Protein AF-A0A0G1AG93-F1 (afdb_monomer)

Organism: NCBI:txid1619142

Sequence (149 aa):
MISKILTKVILVNLLVVAAMLGVIIVRGSKDDAGTGEVTTLLADIEVLKNDISQLEEIYSSTSSPVEPQTPVVEEKPVVVTAPVPVKAAPPPVDNRCLITVKGSQYDVTAYRKRHPGGDIFKCGSDMTSAFNDQHSSGTLKKMQQYLVN

Mean predicted aligned error: 21.16 Å

Solvent-accessible surface area (backbone atoms only — not comparable to full-atom values): 9773 Å² total; per-residue (Å²): 123,65,68,68,52,54,55,50,54,52,52,51,52,52,52,51,52,49,48,68,61,53,70,73,76,82,81,80,87,80,89,82,91,73,98,63,64,72,66,53,59,54,52,54,54,54,54,55,53,54,55,54,58,52,52,55,54,53,52,63,70,66,62,63,78,87,66,89,78,74,85,84,73,89,80,80,89,82,84,84,78,92,74,80,88,74,79,77,77,78,79,85,82,78,87,67,32,36,32,29,47,87,91,43,45,29,53,39,61,78,48,34,84,70,38,92,83,44,74,77,80,57,61,82,32,77,43,38,66,70,42,58,78,77,42,62,80,75,58,50,70,76,47,55,87,30,53,63,130

pLDDT: mean 71.64, std 20.64, range [36.31, 98.44]

InterPro domains:
  IPR001199 Cytochrome b5-like heme/steroid binding domain [PF00173] (94-148)
  IPR036400 Cytochrome b5-like heme/steroid binding domain superfamily [G3DSA:3.10.120.10] (92-149)
  IPR036400 Cytochrome b5-like heme/steroid binding domain superfamily [SSF55856] (94-148)

Secondary structure (DSSP, 8-state):
-HHHHHHHHHHHHHHHHHHHHHTTSSS-------TTSHHHHHHHHHHHHHHHHHHHHHHHHH-S----------PPP---------PPPPPPP--S-EEEETTEEEE-TTTTTT-TT-S---TTSB-HHHHHHHS-GGGHHHHGGGB--

Structure (mmCIF, N/CA/C/O backbone):
data_AF-A0A0G1AG93-F1
#
_entry.id   AF-A0A0G1AG93-F1
#
loop_
_atom_site.group_PDB
_atom_site.id
_atom_site.type_symbol
_atom_site.label_atom_id
_atom_site.label_alt_id
_atom_site.label_comp_id
_atom_site.label_asym_id
_atom_site.label_entity_id
_atom_site.label_seq_id
_atom_site.pdbx_PDB_ins_code
_atom_site.Cartn_x
_atom_site.Cartn_y
_atom_site.Cartn_z
_atom_site.occupancy
_atom_site.B_iso_or_equiv
_atom_site.auth_seq_id
_atom_site.auth_comp_id
_atom_site.auth_asym_id
_atom_site.auth_atom_id
_atom_site.pdbx_PDB_model_num
ATOM 1 N N . MET A 1 1 ? 47.017 16.650 27.396 1.00 61.12 1 MET A N 1
ATOM 2 C CA . MET A 1 1 ? 46.389 17.298 26.215 1.00 61.12 1 MET A CA 1
ATOM 3 C C . MET A 1 1 ? 44.875 17.047 26.092 1.00 61.12 1 MET A C 1
ATOM 5 O O . MET A 1 1 ? 44.211 17.825 25.425 1.00 61.12 1 MET A O 1
ATOM 9 N N . ILE A 1 2 ? 44.305 16.056 26.793 1.00 57.75 2 ILE A N 1
ATOM 10 C CA . ILE A 1 2 ? 42.882 15.657 26.702 1.00 57.75 2 ILE A CA 1
ATOM 11 C C . ILE A 1 2 ? 41.912 16.658 27.375 1.00 57.75 2 ILE A C 1
ATOM 13 O O . ILE A 1 2 ? 40.823 16.904 26.864 1.00 57.75 2 ILE A O 1
ATOM 17 N N . SER A 1 3 ? 42.332 17.332 28.452 1.00 65.12 3 SER A N 1
ATOM 18 C CA . SER A 1 3 ? 41.488 18.297 29.185 1.00 65.12 3 SER A CA 1
ATOM 19 C C . SER A 1 3 ? 41.049 19.504 28.334 1.00 65.12 3 SER A C 1
ATOM 21 O O . SER A 1 3 ? 39.892 19.902 28.387 1.00 65.12 3 SER A O 1
ATOM 23 N N . LYS A 1 4 ? 41.918 20.027 27.456 1.00 67.31 4 LYS A N 1
ATOM 24 C CA . LYS A 1 4 ? 41.594 21.191 26.607 1.00 67.31 4 LYS A CA 1
ATOM 25 C C . LYS A 1 4 ? 40.611 20.868 25.476 1.00 67.31 4 LYS A C 1
ATOM 27 O O . LYS A 1 4 ? 39.923 21.765 25.000 1.00 67.31 4 LYS A O 1
ATOM 32 N N . ILE A 1 5 ? 40.562 19.610 25.037 1.00 70.50 5 ILE A N 1
ATOM 33 C CA . ILE A 1 5 ? 39.639 19.150 23.990 1.00 70.50 5 ILE A CA 1
ATOM 34 C C . ILE A 1 5 ? 38.257 18.933 24.606 1.00 70.50 5 ILE A C 1
ATOM 36 O O . ILE A 1 5 ? 37.269 19.412 24.059 1.00 70.50 5 ILE A O 1
ATOM 40 N N . LEU A 1 6 ? 38.198 18.326 25.795 1.00 71.31 6 LEU A N 1
ATOM 41 C CA . LEU A 1 6 ? 36.943 18.102 26.507 1.00 71.31 6 LEU A CA 1
ATOM 42 C C . LEU A 1 6 ? 36.239 19.422 26.869 1.00 71.31 6 LEU A C 1
ATOM 44 O O . LEU A 1 6 ? 35.045 19.563 26.624 1.00 71.31 6 LEU A O 1
ATOM 48 N N . THR A 1 7 ? 36.979 20.433 27.340 1.00 75.69 7 THR A N 1
ATOM 49 C CA . THR A 1 7 ? 36.405 21.760 27.631 1.00 75.69 7 THR A CA 1
ATOM 50 C C . THR A 1 7 ? 35.849 22.441 26.380 1.00 75.69 7 THR A C 1
ATOM 52 O O . THR A 1 7 ? 34.785 23.050 26.437 1.00 75.69 7 THR A O 1
ATOM 55 N N . LYS A 1 8 ? 36.524 22.312 25.230 1.00 77.00 8 LYS A N 1
ATOM 56 C CA . LYS A 1 8 ? 36.040 22.883 23.964 1.00 77.00 8 LYS A CA 1
ATOM 57 C C . LYS A 1 8 ? 34.787 22.171 23.453 1.00 77.00 8 LYS A C 1
ATOM 59 O O . LYS A 1 8 ? 33.872 22.839 22.992 1.00 77.00 8 LYS A O 1
ATOM 64 N N . VAL A 1 9 ? 34.713 20.846 23.577 1.00 78.50 9 VAL A N 1
ATOM 65 C CA . VAL A 1 9 ? 33.539 20.060 23.156 1.00 78.50 9 VAL A CA 1
ATOM 66 C C . VAL A 1 9 ? 32.317 20.362 24.029 1.00 78.50 9 VAL A C 1
ATOM 68 O O . VAL A 1 9 ? 31.209 20.477 23.506 1.00 78.50 9 VAL A O 1
ATOM 71 N N . ILE A 1 10 ? 32.508 20.549 25.337 1.00 79.25 10 ILE A N 1
ATOM 72 C CA . ILE A 1 10 ? 31.423 20.941 26.249 1.00 79.25 10 ILE A CA 1
ATOM 73 C C . ILE A 1 10 ? 30.943 22.363 25.932 1.00 79.25 10 ILE A C 1
ATOM 75 O O . ILE A 1 10 ? 29.741 22.587 25.832 1.00 79.25 10 ILE A O 1
ATOM 79 N N . LEU A 1 11 ? 31.861 23.309 25.698 1.00 75.44 11 LEU A N 1
ATOM 80 C CA . LEU A 1 11 ? 31.504 24.696 25.383 1.00 75.44 11 LEU A CA 1
ATOM 81 C C . LEU A 1 11 ? 30.745 24.816 24.049 1.00 75.44 11 LEU A C 1
ATOM 83 O O . LEU A 1 11 ? 29.781 25.571 23.955 1.00 75.44 11 LEU A O 1
ATOM 87 N N . VAL A 1 12 ? 31.147 24.049 23.030 1.00 78.88 12 VAL A N 1
ATOM 88 C CA . VAL A 1 12 ? 30.466 24.026 21.725 1.00 78.88 12 VAL A CA 1
ATOM 89 C C . VAL A 1 12 ? 29.070 23.412 21.842 1.00 78.88 12 VAL A C 1
ATOM 91 O O . VAL A 1 12 ? 28.122 23.992 21.323 1.00 78.88 12 VAL A O 1
ATOM 94 N N . ASN A 1 13 ? 28.905 22.303 22.571 1.00 74.12 13 ASN A N 1
ATOM 95 C CA . ASN A 1 13 ? 27.576 21.723 22.801 1.00 74.12 13 ASN A CA 1
ATOM 96 C C . ASN A 1 13 ? 26.662 22.668 23.592 1.00 74.12 13 ASN A C 1
ATOM 98 O O . ASN A 1 13 ? 25.492 22.810 23.248 1.00 74.12 13 ASN A O 1
ATOM 102 N N . LEU A 1 14 ? 27.194 23.369 24.599 1.00 76.88 14 LEU A N 1
ATOM 103 C CA . LEU A 1 14 ? 26.418 24.333 25.379 1.00 76.88 14 LEU A CA 1
ATOM 104 C C . LEU A 1 14 ? 25.945 25.517 24.518 1.00 76.88 14 LEU A C 1
ATOM 106 O O . LEU A 1 14 ? 24.801 25.948 24.642 1.00 76.88 14 LEU A O 1
ATOM 110 N N . LEU A 1 15 ? 26.792 26.007 23.605 1.00 74.12 15 LEU A N 1
ATOM 111 C CA . LEU A 1 15 ? 26.429 27.071 22.663 1.00 74.12 15 LEU A CA 1
ATOM 112 C C . LEU A 1 15 ? 25.395 26.619 21.626 1.00 74.12 15 LEU A C 1
ATOM 114 O O . LEU A 1 15 ? 24.494 27.387 21.302 1.00 74.12 15 LEU A O 1
ATOM 118 N N . VAL A 1 16 ? 25.478 25.380 21.133 1.00 77.94 16 VAL A N 1
ATOM 119 C CA . VAL A 1 16 ? 24.477 24.823 20.206 1.00 77.94 16 VAL A CA 1
ATOM 120 C C . VAL A 1 16 ? 23.123 24.662 20.900 1.00 77.94 16 VAL A C 1
ATOM 122 O O . VAL A 1 16 ? 22.103 25.048 20.336 1.00 77.94 16 VAL A O 1
ATOM 125 N N . VAL A 1 17 ? 23.099 24.180 22.146 1.00 77.62 17 VAL A N 1
ATOM 126 C CA . VAL A 1 17 ? 21.864 24.076 22.943 1.00 77.62 17 VAL A CA 1
ATOM 127 C C . VAL A 1 17 ? 21.280 25.461 23.243 1.00 77.62 17 VAL A C 1
ATOM 129 O O . VAL A 1 17 ? 20.079 25.663 23.081 1.00 77.62 17 VAL A O 1
ATOM 132 N N . ALA A 1 18 ? 22.115 26.443 23.597 1.00 73.12 18 ALA A N 1
ATOM 133 C CA . ALA A 1 18 ? 21.668 27.816 23.825 1.00 73.12 18 ALA A CA 1
ATOM 134 C C . ALA A 1 18 ? 21.140 28.489 22.546 1.00 73.12 18 ALA A C 1
ATOM 136 O O . ALA A 1 18 ? 20.177 29.245 22.619 1.00 73.12 18 ALA A O 1
ATOM 137 N N . ALA A 1 19 ? 21.711 28.197 21.373 1.00 70.38 19 ALA A N 1
ATOM 138 C CA . ALA A 1 19 ? 21.195 28.685 20.095 1.00 70.38 19 ALA A CA 1
ATOM 139 C C . ALA A 1 19 ? 19.845 28.038 19.741 1.00 70.38 19 ALA A C 1
ATOM 141 O O . ALA A 1 19 ? 18.925 28.742 19.339 1.00 70.38 19 ALA A O 1
ATOM 142 N N . MET A 1 20 ? 19.687 26.729 19.959 1.00 69.94 20 MET A N 1
ATOM 143 C CA . MET A 1 20 ? 18.414 26.030 19.725 1.00 69.94 20 MET A CA 1
ATOM 144 C C . MET A 1 20 ? 17.300 26.513 20.665 1.00 69.94 20 MET A C 1
ATOM 146 O O . MET A 1 20 ? 16.156 26.641 20.241 1.00 69.94 20 MET A O 1
ATOM 150 N N . LEU A 1 21 ? 17.636 26.845 21.915 1.00 67.69 21 LEU A N 1
ATOM 151 C CA . LEU A 1 21 ? 16.696 27.439 22.871 1.00 67.69 21 LEU A CA 1
ATOM 152 C C . LEU A 1 21 ? 16.454 28.939 22.604 1.00 67.69 21 LEU A C 1
ATOM 154 O O . LEU A 1 21 ? 15.342 29.429 22.776 1.00 67.69 21 LEU A O 1
ATOM 158 N N . GLY A 1 22 ? 17.474 29.676 22.152 1.00 56.00 22 GLY A N 1
ATOM 159 C CA . GLY A 1 22 ? 17.422 31.121 21.902 1.00 56.00 22 GLY A CA 1
ATOM 160 C C . GLY A 1 22 ? 16.72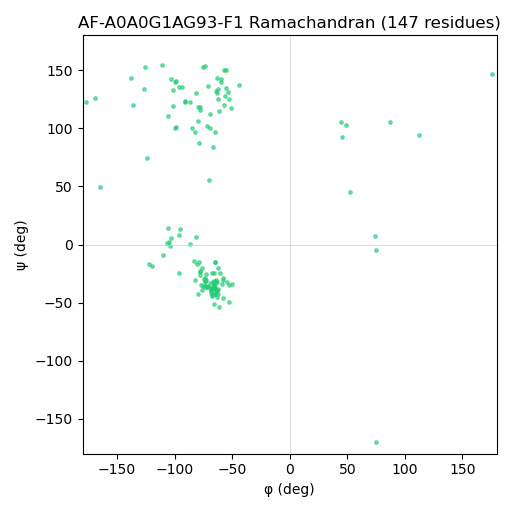7 31.526 20.599 1.00 56.00 22 GLY A C 1
ATOM 161 O O . GLY A 1 22 ? 16.200 32.635 20.513 1.00 56.00 22 GLY A O 1
ATOM 162 N N . VAL A 1 23 ? 16.649 30.635 19.603 1.00 54.69 23 VAL A N 1
ATOM 163 C CA . VAL A 1 23 ? 15.893 30.864 18.354 1.00 54.69 23 VAL A CA 1
ATOM 164 C C . VAL A 1 23 ? 14.378 30.989 18.606 1.00 54.69 23 VAL A C 1
ATOM 166 O O . VAL A 1 23 ? 13.665 31.534 17.768 1.00 54.69 23 VAL A O 1
ATOM 169 N N . ILE A 1 24 ? 13.884 30.596 19.786 1.00 52.53 24 ILE A N 1
ATOM 170 C CA . ILE A 1 24 ? 12.458 30.669 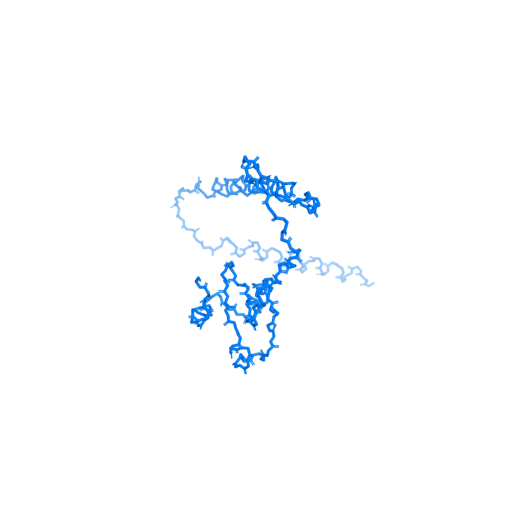20.142 1.00 52.53 24 ILE A CA 1
ATOM 171 C C . ILE A 1 24 ? 12.017 32.084 20.598 1.00 52.53 24 ILE A C 1
ATOM 173 O O . ILE A 1 24 ? 10.826 32.374 20.571 1.00 52.53 24 ILE A O 1
ATOM 177 N N . ILE A 1 25 ? 12.919 33.015 20.959 1.00 50.81 25 ILE A N 1
ATOM 178 C CA . ILE A 1 25 ? 12.516 34.245 21.697 1.00 50.81 25 ILE A CA 1
ATOM 179 C C . ILE A 1 25 ? 12.476 35.544 20.858 1.00 50.81 25 ILE A C 1
ATOM 181 O O . ILE A 1 25 ? 12.122 36.599 21.374 1.00 50.81 25 ILE A O 1
ATOM 185 N N . VAL A 1 26 ? 12.742 35.535 19.546 1.00 48.78 26 VAL A N 1
ATOM 186 C CA . VAL A 1 26 ? 12.667 36.786 18.751 1.00 48.78 26 VAL A CA 1
ATOM 187 C C . VAL A 1 26 ? 11.720 36.664 17.564 1.00 48.78 26 VAL A C 1
ATOM 189 O O . VAL A 1 26 ? 1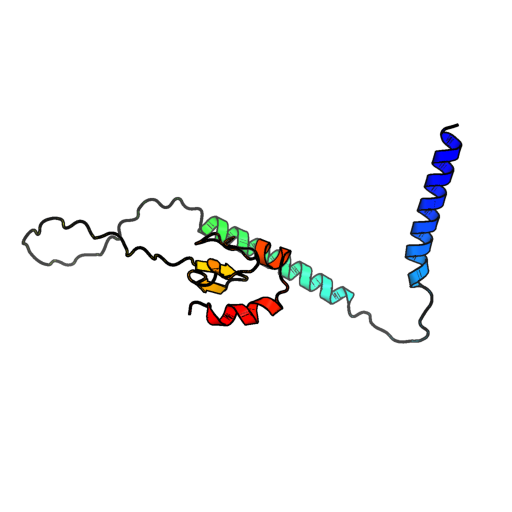2.156 36.592 16.414 1.00 48.78 26 VAL A O 1
ATOM 192 N N . ARG A 1 27 ? 10.412 36.681 17.864 1.00 49.06 27 ARG A N 1
ATOM 193 C CA . ARG A 1 27 ? 9.346 37.338 17.075 1.00 49.06 27 ARG A CA 1
ATOM 194 C C . ARG A 1 27 ? 7.978 37.218 17.774 1.00 49.06 27 ARG A C 1
ATOM 196 O O . ARG A 1 27 ? 7.502 36.115 17.990 1.00 49.06 27 ARG A O 1
ATOM 203 N N . GLY A 1 28 ? 7.350 38.368 18.046 1.00 36.31 28 GLY A N 1
ATOM 204 C CA . GLY A 1 28 ? 5.991 38.527 18.605 1.00 36.31 28 GLY A CA 1
ATOM 205 C C . GLY A 1 28 ? 6.053 39.102 20.023 1.00 36.31 28 GLY A C 1
ATOM 206 O O . GLY A 1 28 ? 6.364 38.383 20.956 1.00 36.31 28 GLY A O 1
ATOM 207 N N . SER A 1 29 ? 5.956 40.408 20.290 1.00 49.00 29 SER A N 1
ATOM 208 C CA . SER A 1 29 ? 4.908 41.366 19.9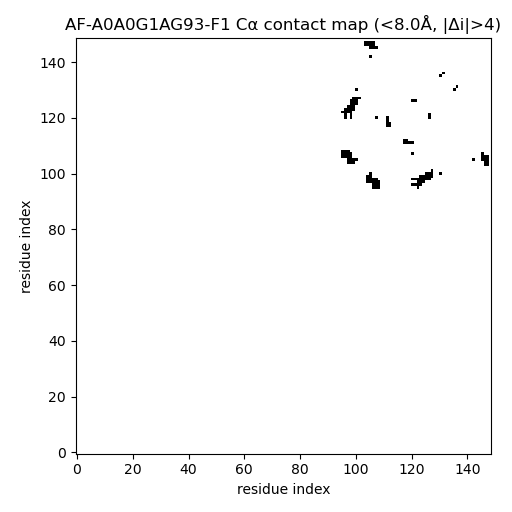07 1.00 49.00 29 SER A CA 1
ATOM 209 C C . SER A 1 29 ? 3.491 40.844 20.126 1.00 49.00 29 SER A C 1
ATOM 211 O O . SER A 1 29 ? 2.880 40.310 19.212 1.00 49.00 29 SER A O 1
ATOM 213 N N . LYS A 1 30 ? 3.013 41.180 21.329 1.00 43.66 30 LYS A N 1
ATOM 214 C CA . LYS A 1 30 ? 1.710 41.786 21.608 1.00 43.66 30 LYS A CA 1
ATOM 215 C C . LYS A 1 30 ? 0.539 40.816 21.807 1.00 43.66 30 LYS A C 1
ATOM 217 O O . LYS A 1 30 ? 0.031 40.245 20.858 1.00 43.66 30 LYS A O 1
ATOM 222 N N . ASP A 1 31 ? 0.185 40.719 23.091 1.00 58.12 31 ASP A N 1
ATOM 223 C CA . ASP A 1 31 ? -1.146 40.602 23.693 1.00 58.12 31 ASP A CA 1
ATOM 224 C C . ASP A 1 31 ? -2.114 39.606 23.030 1.00 58.12 31 ASP A C 1
ATOM 226 O O . ASP A 1 31 ? -2.655 39.902 21.976 1.00 58.12 31 ASP A O 1
ATOM 230 N N . ASP A 1 32 ? -2.344 38.444 23.659 1.00 47.41 32 ASP A N 1
ATOM 231 C CA . ASP A 1 32 ? -3.685 37.950 24.027 1.00 47.41 32 ASP A CA 1
ATOM 232 C C . ASP A 1 32 ? -3.631 36.536 24.640 1.00 47.41 32 ASP A C 1
ATOM 234 O O . ASP A 1 32 ? -2.768 35.708 24.348 1.00 47.41 32 ASP A O 1
ATOM 238 N N . ALA A 1 33 ? -4.548 36.300 25.577 1.00 50.91 33 ALA A N 1
ATOM 239 C CA . ALA A 1 33 ? -4.676 35.107 26.399 1.00 50.91 33 ALA A CA 1
ATOM 240 C C . ALA A 1 33 ? -4.970 33.829 25.590 1.00 50.91 33 ALA A C 1
ATOM 242 O O . ALA A 1 33 ? -5.762 33.836 24.653 1.00 50.91 33 ALA A O 1
ATOM 243 N N . GLY A 1 34 ? -4.396 32.701 26.022 1.00 41.41 34 GLY A N 1
ATOM 244 C CA . GLY A 1 34 ? -4.603 31.405 25.375 1.00 41.41 34 GLY A CA 1
ATOM 245 C C . GLY A 1 34 ? -4.174 30.211 26.224 1.00 41.41 34 GLY A C 1
ATOM 246 O O . GLY A 1 34 ? -3.460 29.336 25.749 1.00 41.41 34 GLY A O 1
ATOM 247 N N . THR A 1 35 ? -4.599 30.148 27.487 1.00 47.50 35 THR A N 1
ATOM 248 C CA . THR A 1 35 ? -4.541 28.941 28.338 1.00 47.50 35 THR A CA 1
ATOM 249 C C . THR A 1 35 ? -5.535 27.871 27.855 1.00 47.50 35 THR A C 1
ATOM 251 O O . THR A 1 35 ? -6.420 27.465 28.602 1.00 47.50 35 THR A O 1
ATOM 254 N N . GLY A 1 36 ? -5.442 27.464 26.585 1.00 48.59 36 GLY A N 1
ATOM 255 C CA . GLY A 1 36 ? -6.396 26.553 25.942 1.00 48.59 36 GLY A CA 1
ATOM 256 C C . GLY A 1 36 ? -5.799 25.271 25.358 1.00 48.59 36 GLY A C 1
ATOM 257 O O . GLY A 1 36 ? -6.546 24.332 25.118 1.00 48.59 36 GLY A O 1
ATOM 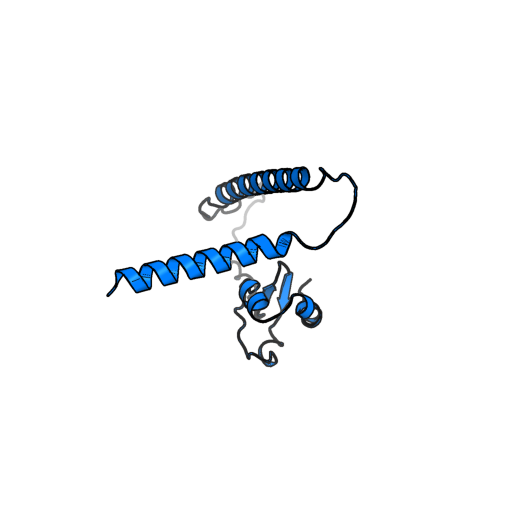258 N N . GLU A 1 37 ? -4.483 25.188 25.140 1.00 48.19 37 GLU A N 1
ATOM 259 C CA . GLU A 1 37 ? -3.913 24.053 24.388 1.00 48.19 37 GLU A CA 1
ATOM 260 C C . GLU A 1 37 ? -3.385 22.916 25.279 1.00 48.19 37 GLU A C 1
ATOM 262 O O . GLU A 1 37 ? -3.365 21.754 24.881 1.00 48.19 37 GLU A O 1
ATOM 267 N N . VAL A 1 38 ? -3.014 23.219 26.526 1.00 46.62 38 VAL A N 1
ATOM 268 C CA . VAL A 1 38 ? -2.386 22.228 27.422 1.00 46.62 38 VAL A CA 1
ATOM 269 C C . VAL A 1 38 ? -3.409 21.260 28.031 1.00 46.62 38 VAL A C 1
ATOM 271 O O . VAL A 1 38 ? -3.076 20.122 28.347 1.00 46.62 38 VAL A O 1
ATOM 274 N N . THR A 1 39 ? -4.669 21.681 28.161 1.00 48.47 39 THR A N 1
ATOM 275 C CA . THR A 1 39 ? -5.778 20.844 28.649 1.00 48.47 39 THR A CA 1
ATOM 276 C C . THR A 1 39 ? -6.237 19.801 27.632 1.00 48.47 39 THR A C 1
ATOM 278 O O . THR A 1 39 ? -6.686 18.731 28.032 1.00 48.47 39 THR A O 1
ATOM 281 N N . THR A 1 40 ? -6.090 20.066 26.333 1.00 48.09 40 THR A N 1
ATOM 282 C CA . THR A 1 40 ? -6.543 19.154 25.269 1.00 48.09 40 THR A CA 1
ATOM 283 C C . THR A 1 40 ? -5.595 17.962 25.114 1.00 48.09 40 THR A C 1
ATOM 285 O O . THR A 1 40 ? -6.043 16.825 25.034 1.00 48.09 40 THR A O 1
ATOM 288 N N . LEU A 1 41 ? -4.282 18.199 25.225 1.00 49.88 41 LEU A N 1
ATOM 289 C CA . LEU A 1 41 ? -3.256 17.146 25.193 1.00 49.88 41 LEU A CA 1
ATOM 290 C C . LEU A 1 41 ? -3.359 16.152 26.361 1.00 49.88 41 LEU A C 1
ATOM 292 O O . LEU A 1 41 ? -3.023 14.979 26.207 1.00 49.88 41 LEU A O 1
ATOM 296 N N . LEU A 1 42 ? -3.814 16.600 27.535 1.00 54.22 42 LEU A N 1
ATOM 297 C CA . LEU A 1 42 ? -4.019 15.721 28.691 1.00 54.22 42 LEU A CA 1
ATOM 298 C C . LEU A 1 42 ? -5.244 14.811 28.510 1.00 54.22 42 LEU A C 1
ATOM 300 O O . LEU A 1 42 ? -5.171 13.640 28.877 1.00 54.22 42 LEU A O 1
ATOM 304 N N . ALA A 1 43 ? -6.317 15.309 27.884 1.00 53.81 43 ALA A N 1
ATOM 305 C CA . ALA A 1 43 ? -7.491 14.499 27.554 1.00 53.81 43 ALA A CA 1
ATOM 306 C C . ALA A 1 43 ? -7.166 13.413 26.508 1.00 53.81 43 ALA A C 1
ATOM 308 O O . ALA A 1 43 ? -7.611 12.274 26.646 1.00 53.81 43 ALA A O 1
ATOM 309 N N . ASP A 1 44 ? -6.318 13.722 25.522 1.00 56.19 44 ASP A N 1
ATOM 310 C CA . ASP A 1 44 ? -5.899 12.756 24.495 1.00 56.19 44 ASP A CA 1
ATOM 311 C C . ASP A 1 44 ? -5.067 11.596 25.077 1.00 56.19 44 ASP A C 1
ATOM 313 O O . ASP A 1 44 ? -5.179 10.450 24.637 1.00 56.19 44 ASP A O 1
ATOM 317 N N . ILE A 1 45 ? -4.263 11.856 26.116 1.00 57.03 45 ILE A N 1
ATOM 318 C CA . ILE A 1 45 ? -3.484 10.814 26.808 1.00 57.03 45 ILE A CA 1
ATOM 319 C C . ILE A 1 45 ? -4.395 9.866 27.603 1.00 57.03 45 ILE A C 1
ATOM 321 O O . ILE A 1 45 ? -4.089 8.679 27.727 1.00 57.03 45 ILE A O 1
ATOM 325 N N . GLU A 1 46 ? -5.506 10.360 28.148 1.00 59.03 46 GLU A N 1
ATOM 326 C CA . GLU A 1 46 ? -6.443 9.546 28.929 1.00 59.03 46 GLU A CA 1
ATOM 327 C C . GLU A 1 46 ? -7.307 8.644 28.030 1.00 59.03 46 GLU A C 1
ATOM 329 O O . GLU A 1 46 ? -7.508 7.472 28.355 1.00 59.03 46 GLU A O 1
ATOM 334 N N . VAL A 1 47 ? -7.695 9.128 26.843 1.00 58.75 47 VAL A N 1
ATOM 335 C CA . VAL A 1 47 ? -8.365 8.325 25.801 1.00 58.75 47 VAL A CA 1
ATOM 336 C C . VAL A 1 47 ? -7.459 7.194 25.300 1.00 58.75 47 VAL A C 1
ATOM 338 O O . VAL A 1 47 ? -7.884 6.040 25.256 1.00 58.75 47 VAL A O 1
ATOM 341 N N . LEU A 1 48 ? -6.181 7.483 25.025 1.00 56.47 48 LEU A N 1
ATOM 342 C CA . LEU A 1 48 ? -5.219 6.467 24.572 1.00 56.47 48 LEU A CA 1
ATOM 343 C C . LEU A 1 48 ? -4.958 5.373 25.620 1.00 56.47 48 LEU A C 1
ATOM 345 O O . LEU A 1 48 ? -4.722 4.220 25.262 1.00 56.47 48 LEU A O 1
ATOM 349 N N . LYS A 1 49 ? -5.015 5.701 26.917 1.00 62.84 49 LYS A N 1
ATOM 350 C CA . LYS A 1 49 ? -4.886 4.702 27.992 1.00 62.84 49 LYS A CA 1
ATOM 351 C C . LYS A 1 49 ? -6.111 3.791 28.091 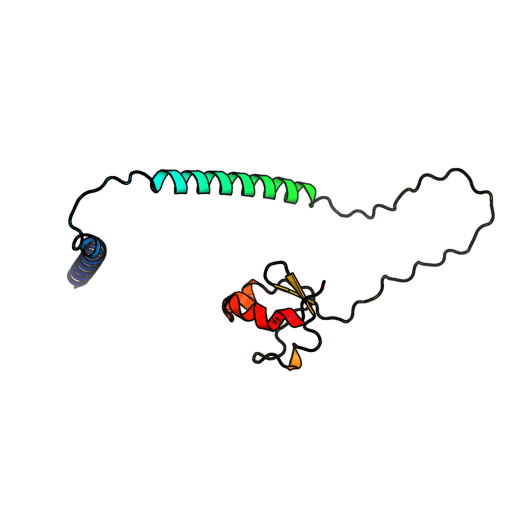1.00 62.84 49 LYS A C 1
ATOM 353 O O . LYS A 1 49 ? -5.949 2.605 28.369 1.00 62.84 49 LYS A O 1
ATOM 358 N N . ASN A 1 50 ? -7.308 4.320 27.843 1.00 63.84 50 ASN A N 1
ATOM 359 C CA . ASN A 1 50 ? -8.539 3.531 27.848 1.00 63.84 50 ASN A CA 1
ATOM 360 C C . ASN A 1 50 ? -8.591 2.538 26.670 1.00 63.84 50 ASN A C 1
ATOM 362 O O . ASN A 1 50 ? -8.985 1.389 26.857 1.00 63.84 50 ASN A O 1
ATOM 366 N N . ASP A 1 51 ? -8.111 2.937 25.488 1.00 59.16 51 ASP A N 1
ATOM 367 C CA . ASP A 1 51 ? -8.043 2.052 24.315 1.00 59.16 51 ASP A CA 1
ATOM 368 C C . ASP A 1 51 ? -7.048 0.895 24.501 1.00 59.16 51 ASP A C 1
ATOM 370 O O . ASP A 1 51 ? -7.321 -0.236 24.096 1.00 59.16 51 ASP A O 1
ATOM 374 N N . ILE A 1 52 ? -5.919 1.135 25.178 1.00 64.50 52 ILE A N 1
ATOM 375 C CA . ILE A 1 52 ? -4.943 0.080 25.502 1.00 64.50 52 ILE A CA 1
ATOM 376 C C . ILE A 1 52 ? -5.536 -0.945 26.480 1.00 64.50 52 ILE A C 1
ATOM 378 O O . ILE A 1 52 ? -5.313 -2.142 26.311 1.00 64.50 52 ILE A O 1
ATOM 382 N N . SER A 1 53 ? -6.345 -0.505 27.450 1.00 58.62 53 SER A N 1
ATOM 383 C CA . SER A 1 53 ? -7.004 -1.417 28.394 1.00 58.62 53 SER A CA 1
ATOM 384 C C . SER A 1 53 ? -8.039 -2.318 27.710 1.00 58.62 53 SER A C 1
ATOM 386 O O . SER A 1 53 ? -8.198 -3.470 28.105 1.00 58.62 53 SER A O 1
ATOM 388 N N . GLN A 1 54 ? -8.704 -1.834 26.655 1.00 57.19 54 GLN A N 1
ATOM 389 C CA . GLN A 1 54 ? -9.621 -2.666 25.874 1.00 57.19 54 GLN A CA 1
ATOM 390 C C . GLN A 1 54 ? -8.885 -3.653 24.964 1.00 57.19 54 GLN A C 1
ATOM 392 O O . GLN A 1 54 ? -9.393 -4.748 24.751 1.00 57.19 54 GLN A O 1
ATOM 397 N N . LEU A 1 55 ? -7.675 -3.334 24.485 1.00 55.03 55 LEU A N 1
ATOM 398 C CA . LEU A 1 55 ? -6.853 -4.255 23.686 1.00 55.03 55 LEU A CA 1
ATOM 399 C C . LEU A 1 55 ? -6.386 -5.496 24.475 1.00 55.03 55 LEU A C 1
ATOM 401 O O . LEU A 1 55 ? -6.267 -6.578 23.894 1.00 55.03 55 LEU A O 1
ATOM 405 N N . GLU A 1 56 ? -6.175 -5.381 25.790 1.00 58.06 56 GLU A N 1
ATOM 406 C CA . GLU A 1 56 ? -5.835 -6.526 26.650 1.00 58.06 56 GLU A CA 1
ATOM 407 C C . GLU A 1 56 ? -7.036 -7.461 26.890 1.00 58.06 56 GLU A C 1
ATOM 409 O O . GLU A 1 56 ? -6.863 -8.679 26.973 1.00 58.06 56 GLU A O 1
ATOM 414 N N . GLU A 1 57 ? -8.265 -6.935 26.899 1.00 58.16 57 GLU A N 1
ATOM 415 C CA . GLU A 1 57 ? -9.488 -7.736 27.047 1.00 58.16 57 GLU A CA 1
ATOM 416 C C . GLU A 1 57 ? -9.810 -8.549 25.775 1.00 58.16 57 GLU A C 1
ATOM 418 O O . GLU A 1 57 ? -10.197 -9.718 25.862 1.00 58.16 57 GLU A O 1
ATOM 423 N N . ILE A 1 58 ? -9.546 -8.000 24.581 1.00 54.69 58 ILE A N 1
ATOM 424 C CA . ILE A 1 58 ? -9.677 -8.729 23.299 1.00 54.69 58 ILE A CA 1
ATOM 425 C C . ILE A 1 58 ? -8.553 -9.749 23.099 1.00 54.69 58 ILE A C 1
ATOM 427 O O . ILE A 1 58 ? -8.809 -10.827 22.563 1.00 54.69 58 ILE A O 1
ATOM 431 N N . TYR A 1 59 ? -7.325 -9.467 23.545 1.00 54.97 59 TYR A N 1
ATOM 432 C CA . TYR A 1 59 ? -6.233 -10.447 23.479 1.00 54.97 59 TYR A CA 1
ATOM 433 C C . TYR A 1 59 ? -6.443 -11.607 24.468 1.00 54.97 59 TYR A C 1
ATOM 435 O O . TYR A 1 59 ? -6.215 -12.770 24.133 1.00 54.97 59 TYR A O 1
ATOM 443 N N . SER A 1 60 ? -6.983 -11.320 25.656 1.00 49.06 60 SER A N 1
ATOM 444 C CA . SER A 1 60 ? -7.400 -12.351 26.613 1.00 49.06 60 SER A CA 1
ATOM 445 C C . SER A 1 60 ? -8.592 -13.175 26.092 1.00 49.06 60 SER A C 1
ATOM 447 O O . SER A 1 60 ? -8.592 -14.400 26.202 1.00 49.06 60 SER A O 1
ATOM 449 N N . SER A 1 61 ? -9.547 -12.541 25.399 1.00 49.97 61 SER A N 1
ATOM 450 C CA . SER A 1 61 ? -10.720 -13.218 24.819 1.00 49.97 61 SER A CA 1
ATOM 451 C C . SER A 1 61 ? -10.429 -14.026 23.543 1.00 49.97 61 SER A C 1
ATOM 453 O O . SER A 1 61 ? -11.197 -14.922 23.201 1.00 49.97 61 SER A O 1
ATOM 455 N N . THR A 1 62 ? -9.326 -13.752 22.835 1.00 42.66 62 THR A N 1
ATOM 456 C CA . THR A 1 62 ? -8.946 -14.451 21.587 1.00 42.66 62 THR A CA 1
ATOM 457 C C . THR A 1 62 ? -7.816 -15.471 21.754 1.00 42.66 62 THR A C 1
ATOM 459 O O . THR A 1 62 ? -7.479 -16.159 20.792 1.00 42.66 62 THR A O 1
ATOM 462 N N . SER A 1 63 ? -7.255 -15.627 22.960 1.00 47.47 63 SER A N 1
ATOM 463 C CA . SER A 1 63 ? -6.132 -16.547 23.215 1.00 47.47 63 SER A CA 1
ATOM 464 C C . SER A 1 63 ? -6.525 -17.927 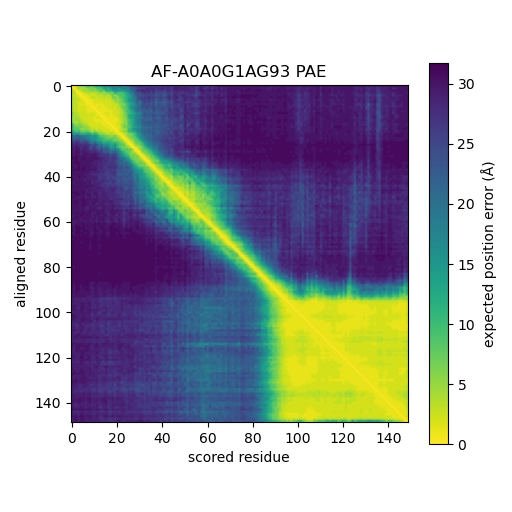23.758 1.00 47.47 63 SER A C 1
ATOM 466 O O . SER A 1 63 ? -5.644 -18.728 24.077 1.00 47.47 63 SER A O 1
ATOM 468 N N . SER A 1 64 ? -7.820 -18.268 23.813 1.00 48.03 64 SER A N 1
ATOM 469 C CA . SER A 1 64 ? -8.196 -19.665 24.060 1.00 48.03 64 SER A CA 1
ATOM 470 C C . SER A 1 64 ? -7.709 -20.555 22.909 1.00 48.03 64 SER A C 1
ATOM 472 O O . SER A 1 64 ? -7.932 -20.216 21.743 1.00 48.03 64 SER A O 1
ATOM 474 N N . PRO A 1 65 ? -7.061 -21.698 23.203 1.00 47.53 65 PRO A N 1
ATOM 475 C CA . PRO A 1 65 ? -6.667 -22.655 22.184 1.00 47.53 65 PRO A CA 1
ATOM 476 C C . PRO A 1 65 ? -7.903 -23.067 21.388 1.00 47.53 65 PRO A C 1
ATOM 478 O O . PRO A 1 65 ? -8.908 -23.476 21.969 1.00 47.53 65 PRO A O 1
ATOM 481 N N . VAL A 1 66 ? -7.838 -22.966 20.060 1.00 46.72 66 VAL A N 1
ATOM 482 C CA . VAL A 1 66 ? -8.825 -23.584 19.172 1.00 46.72 66 VAL A CA 1
ATOM 483 C C . VAL A 1 66 ? -8.672 -25.097 19.313 1.00 46.72 66 VAL A C 1
ATOM 485 O O . VAL A 1 66 ? -7.958 -25.748 18.552 1.00 46.72 66 VAL A O 1
ATOM 488 N N . GLU A 1 67 ? -9.315 -25.658 20.331 1.00 53.22 67 GLU A N 1
ATOM 489 C CA . GLU A 1 67 ? -9.707 -27.055 20.326 1.00 53.22 67 GLU A CA 1
ATOM 490 C C . GLU A 1 67 ? -10.862 -27.201 19.316 1.00 53.22 67 GLU A C 1
ATOM 492 O O . GLU A 1 67 ? -11.733 -26.325 19.262 1.00 53.22 67 GLU A O 1
ATOM 497 N N . PRO A 1 68 ? -10.873 -28.234 18.454 1.00 40.91 68 PRO A N 1
ATOM 498 C CA . PRO A 1 68 ? -11.887 -28.389 17.417 1.00 40.91 68 PRO A CA 1
ATOM 499 C C . PRO A 1 68 ? -13.274 -28.605 18.030 1.00 40.91 68 PRO A C 1
ATOM 501 O O . PRO A 1 68 ? -13.654 -29.720 18.379 1.00 40.91 68 PRO A O 1
ATOM 504 N N . GLN A 1 69 ? -14.056 -27.537 18.147 1.00 37.84 69 GLN A N 1
ATOM 505 C CA . GLN A 1 69 ? -15.439 -27.635 18.594 1.00 37.84 69 GLN A CA 1
ATOM 506 C C . GLN A 1 69 ? -16.305 -28.031 17.399 1.00 37.84 69 GLN A C 1
ATOM 508 O O . GLN A 1 69 ? -16.692 -27.211 16.567 1.00 37.84 69 GLN A O 1
ATOM 513 N N . THR A 1 70 ? -16.575 -29.329 17.300 1.00 39.25 70 THR A N 1
ATOM 514 C CA . THR A 1 70 ? -17.687 -29.873 16.520 1.00 39.25 70 THR A CA 1
ATOM 515 C C . THR A 1 70 ? -18.989 -29.185 16.943 1.00 39.25 70 THR A C 1
ATOM 517 O O . THR A 1 70 ? -19.310 -29.219 18.134 1.00 39.25 70 THR A O 1
ATOM 520 N N . PRO A 1 71 ? -19.763 -28.584 16.022 1.00 51.97 71 PRO A N 1
ATOM 521 C CA . PRO A 1 71 ? -21.059 -28.024 16.367 1.00 51.97 71 PRO A CA 1
ATOM 522 C C . PRO A 1 71 ? -22.027 -29.165 16.689 1.00 51.97 71 PRO A C 1
ATOM 524 O O . PRO A 1 71 ? -22.407 -29.950 15.820 1.00 51.97 71 PRO A O 1
ATOM 527 N N . VAL A 1 72 ? -22.411 -29.251 17.961 1.00 51.94 72 VAL A N 1
ATOM 528 C CA . VAL A 1 72 ? -23.556 -30.034 18.423 1.00 51.94 72 VAL A CA 1
ATOM 529 C C . VAL A 1 72 ? -24.808 -29.292 17.962 1.00 51.94 72 VAL A C 1
ATOM 531 O O . VAL A 1 72 ? -25.182 -28.272 18.536 1.00 51.94 72 VAL A O 1
ATOM 534 N N . VAL A 1 73 ? -25.425 -29.776 16.886 1.00 52.31 73 VAL A N 1
ATOM 535 C CA . VAL A 1 73 ? -26.793 -29.405 16.519 1.00 52.31 73 VAL A CA 1
ATOM 536 C C . VAL A 1 73 ? -27.733 -30.351 17.258 1.00 52.31 73 VAL A C 1
ATOM 538 O O . VAL A 1 73 ? -27.625 -31.569 17.141 1.00 52.31 73 VAL A O 1
ATOM 541 N N . GLU A 1 74 ? -28.625 -29.764 18.048 1.00 55.53 74 GLU A N 1
ATOM 542 C CA . GLU A 1 74 ? -29.705 -30.423 18.774 1.00 55.53 74 GLU A CA 1
ATOM 543 C C . GLU A 1 74 ? -30.679 -31.105 17.795 1.00 55.53 74 GLU A C 1
ATOM 545 O O . GLU A 1 74 ? -31.331 -30.446 16.983 1.00 55.53 74 GLU A O 1
ATOM 550 N N . GLU A 1 75 ? -30.752 -32.439 17.844 1.00 53.91 75 GLU A N 1
ATOM 551 C CA . GLU A 1 75 ? -31.585 -33.259 16.960 1.00 53.91 75 GLU A CA 1
ATOM 552 C C . GLU A 1 75 ? -32.876 -33.708 17.675 1.00 53.91 75 GLU A C 1
ATOM 554 O O . GLU A 1 75 ? -32.841 -34.436 18.668 1.00 53.91 75 GLU A O 1
ATOM 559 N N . LYS A 1 76 ? -34.038 -33.308 17.136 1.00 48.06 76 LYS A N 1
ATOM 560 C CA . LYS A 1 76 ? -35.340 -33.973 17.350 1.00 48.06 76 LYS A CA 1
ATOM 561 C C . LYS A 1 76 ? -35.664 -34.785 16.084 1.00 48.06 76 LYS A C 1
ATOM 563 O O . LYS A 1 76 ? -35.370 -34.329 14.982 1.00 48.06 76 LYS A O 1
ATOM 568 N N . PRO A 1 77 ? -36.262 -35.978 16.208 1.00 54.69 77 PRO A N 1
ATOM 569 C CA . PRO A 1 77 ? -35.726 -37.209 15.657 1.00 54.69 77 PRO A CA 1
ATOM 570 C C . PRO A 1 77 ? -36.252 -37.463 14.244 1.00 54.69 77 PRO A C 1
ATOM 572 O O . PRO A 1 77 ? -37.465 -37.596 14.049 1.00 54.69 77 PRO A O 1
ATOM 575 N N . VAL A 1 78 ? -35.351 -37.613 13.273 1.00 44.22 78 VAL A N 1
ATOM 576 C CA . VAL A 1 78 ? -35.708 -38.182 11.970 1.00 44.22 78 VAL A CA 1
ATOM 577 C C . VAL A 1 78 ? -35.152 -39.596 11.886 1.00 44.22 78 VAL A C 1
ATOM 579 O O . VAL A 1 78 ? -33.956 -39.858 11.854 1.00 44.22 78 VAL A O 1
ATOM 582 N N . VAL A 1 79 ? -36.102 -40.520 11.907 1.00 51.22 79 VAL A N 1
ATOM 583 C CA . VAL A 1 79 ? -35.957 -41.970 11.862 1.00 51.22 79 VAL A CA 1
ATOM 584 C C . VAL A 1 79 ? -35.195 -42.426 10.606 1.00 51.22 79 VAL A C 1
ATOM 586 O O . VAL A 1 79 ? -35.654 -42.232 9.488 1.00 51.22 79 VAL A O 1
ATOM 589 N N . VAL A 1 80 ? -34.062 -43.095 10.850 1.00 53.97 80 VAL A N 1
ATOM 590 C CA . VAL A 1 80 ? -33.530 -44.302 10.179 1.00 53.97 80 VAL A CA 1
ATOM 591 C C . VAL A 1 80 ? -33.485 -44.306 8.644 1.00 53.97 80 VAL A C 1
ATOM 593 O O . VAL A 1 80 ? -34.439 -44.697 7.982 1.00 53.97 80 VAL A O 1
ATOM 596 N N . THR A 1 81 ? -32.293 -44.094 8.080 1.00 44.72 81 THR A N 1
ATOM 597 C CA . THR A 1 81 ? -31.531 -45.121 7.326 1.00 44.72 81 THR A CA 1
ATOM 598 C C . THR A 1 81 ? -30.117 -44.588 7.073 1.00 44.72 81 THR A C 1
ATOM 600 O O . THR A 1 81 ? -29.955 -43.476 6.587 1.00 44.72 81 THR A O 1
ATOM 603 N N . ALA A 1 82 ? -29.081 -45.337 7.455 1.00 52.72 82 ALA A N 1
ATOM 604 C CA . ALA A 1 82 ? -27.693 -44.867 7.447 1.00 52.72 82 ALA A CA 1
ATOM 605 C C . ALA A 1 82 ? -27.179 -44.506 6.032 1.00 52.72 82 ALA A C 1
ATOM 607 O O . ALA A 1 82 ? -27.182 -45.384 5.164 1.00 52.72 82 ALA A O 1
ATOM 608 N N . PRO A 1 83 ? -26.659 -43.283 5.794 1.00 45.22 83 PRO A N 1
ATOM 609 C CA . PRO A 1 83 ? -25.861 -42.975 4.620 1.00 45.22 83 PRO A CA 1
ATOM 610 C C . PRO A 1 83 ? -24.359 -43.013 4.948 1.00 45.22 83 PRO A C 1
ATOM 612 O O . PRO A 1 83 ? -23.896 -42.590 6.005 1.00 45.22 83 PRO A O 1
ATOM 615 N N . VAL A 1 84 ? -23.601 -43.546 3.997 1.00 51.88 84 VAL A N 1
ATOM 616 C CA . VAL A 1 84 ? -22.133 -43.584 3.920 1.00 51.88 84 VAL A CA 1
ATOM 617 C C . VAL A 1 84 ? -21.512 -42.219 4.294 1.00 51.88 84 VAL A C 1
ATOM 619 O O . VAL A 1 84 ? -22.009 -41.199 3.815 1.00 51.88 84 VAL A O 1
ATOM 622 N N . PRO A 1 85 ? -20.423 -42.144 5.093 1.00 49.97 85 PRO A N 1
ATOM 623 C CA . PRO A 1 85 ? -19.793 -40.869 5.434 1.00 49.97 85 PRO A CA 1
ATOM 624 C C . PRO A 1 85 ? -19.108 -40.268 4.201 1.00 49.97 85 PRO A C 1
ATOM 626 O O . PRO A 1 85 ? -18.001 -40.657 3.825 1.00 49.97 85 PRO A O 1
ATOM 629 N N . VAL A 1 86 ? -19.759 -39.301 3.557 1.00 52.44 86 VAL A N 1
ATOM 630 C CA . VAL A 1 86 ? -19.122 -38.481 2.525 1.00 52.44 86 VAL A CA 1
ATOM 631 C C . VAL A 1 86 ? -18.301 -37.412 3.243 1.00 52.44 86 VAL A C 1
ATOM 633 O O . VAL A 1 86 ? -18.847 -36.480 3.829 1.00 52.44 86 VAL A O 1
ATOM 636 N N . LYS A 1 87 ? -16.975 -37.566 3.238 1.00 64.06 87 LYS A N 1
ATOM 637 C CA . LYS A 1 87 ? -16.025 -36.538 3.683 1.00 64.06 87 LYS A CA 1
ATOM 638 C C . LYS A 1 87 ? -16.363 -35.221 2.973 1.00 64.06 87 LYS A C 1
ATOM 640 O O . LYS A 1 87 ? -16.304 -35.173 1.745 1.00 64.06 87 LYS A O 1
ATOM 645 N N . ALA A 1 88 ? -16.730 -34.182 3.727 1.00 67.38 88 ALA A N 1
ATOM 646 C CA . ALA A 1 88 ? -16.987 -32.857 3.168 1.00 67.38 88 ALA A CA 1
ATOM 647 C C . ALA A 1 88 ? -15.771 -32.407 2.341 1.00 67.38 88 ALA A C 1
ATOM 649 O O . ALA A 1 88 ? -14.625 -32.546 2.783 1.00 67.38 88 ALA A O 1
ATOM 650 N N . ALA A 1 89 ? -16.015 -31.927 1.120 1.00 57.97 89 ALA A N 1
ATOM 651 C CA . ALA A 1 89 ? -14.955 -31.392 0.278 1.00 57.97 89 ALA A CA 1
ATOM 652 C C . ALA A 1 89 ? -14.279 -30.206 0.996 1.00 57.97 89 ALA A C 1
ATOM 654 O O . ALA A 1 89 ? -14.968 -29.448 1.684 1.00 57.97 89 ALA A O 1
ATOM 655 N N . PRO A 1 90 ? -12.948 -30.043 0.875 1.00 64.69 90 PRO A N 1
ATOM 656 C CA . PRO A 1 90 ? -12.267 -28.891 1.447 1.00 64.69 90 PRO A CA 1
ATOM 657 C C . PRO A 1 90 ? -12.866 -27.589 0.894 1.00 64.69 90 PRO A C 1
ATOM 659 O O . PRO A 1 90 ? -13.353 -27.577 -0.243 1.00 64.69 90 PRO A O 1
ATOM 662 N N . PRO A 1 91 ? -12.839 -26.499 1.680 1.00 63.03 91 PRO A N 1
ATOM 663 C CA . PRO A 1 91 ? -13.315 -25.209 1.211 1.00 63.03 91 PRO A CA 1
ATOM 664 C C . PRO A 1 91 ? -12.588 -24.807 -0.085 1.00 63.03 91 PRO A C 1
ATOM 666 O O . PRO A 1 91 ? -11.432 -25.199 -0.288 1.00 63.03 91 PRO A O 1
ATOM 669 N N . PRO A 1 92 ? -13.245 -24.043 -0.975 1.00 65.38 92 PRO A N 1
ATOM 670 C CA . PRO A 1 92 ? -12.640 -23.602 -2.225 1.00 65.38 92 PRO A CA 1
ATOM 671 C C . PRO A 1 92 ? -11.321 -22.863 -1.974 1.00 65.38 92 PRO A C 1
ATOM 673 O O . PRO A 1 92 ? -11.243 -22.003 -1.097 1.00 65.38 92 PRO A O 1
ATOM 676 N N . VAL A 1 93 ? -10.289 -23.180 -2.756 1.00 73.94 93 VAL A N 1
ATOM 677 C CA . VAL A 1 93 ? -9.000 -22.478 -2.696 1.00 73.94 93 VAL A CA 1
ATOM 678 C C . VAL A 1 93 ? -9.120 -21.165 -3.470 1.00 73.94 93 VAL A C 1
ATOM 680 O O . VAL A 1 93 ? -9.376 -21.183 -4.675 1.00 73.94 93 VAL A O 1
ATOM 683 N N . ASP A 1 94 ? -8.931 -20.028 -2.794 1.00 79.94 94 ASP A N 1
ATOM 684 C CA . ASP A 1 94 ? -8.808 -18.729 -3.462 1.00 79.94 94 ASP A CA 1
ATOM 685 C C . ASP A 1 94 ? -7.393 -18.590 -4.047 1.00 79.94 94 ASP A C 1
ATOM 687 O O . ASP A 1 94 ? -6.399 -18.57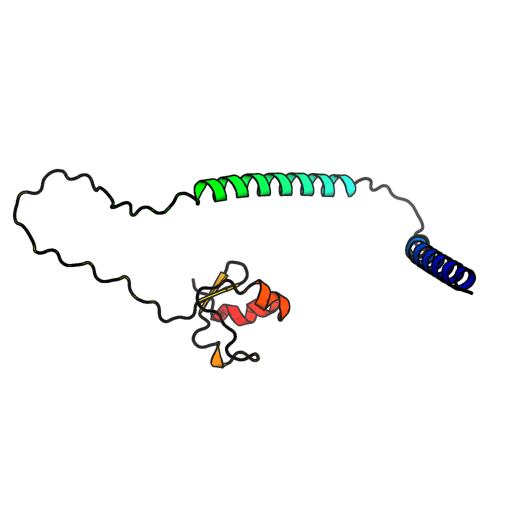3 -3.323 1.00 79.94 94 ASP A O 1
ATOM 691 N N . ASN A 1 95 ? -7.304 -18.513 -5.376 1.00 89.81 95 ASN A N 1
ATOM 692 C CA . ASN A 1 95 ? -6.034 -18.387 -6.098 1.00 89.81 95 ASN A CA 1
ATOM 693 C C . ASN A 1 95 ? -5.566 -16.928 -6.242 1.00 89.81 95 ASN A C 1
ATOM 695 O O . ASN A 1 95 ? -4.535 -16.664 -6.873 1.00 89.81 95 ASN A O 1
ATOM 699 N N . ARG A 1 96 ? -6.325 -15.962 -5.711 1.00 95.31 96 ARG A N 1
ATOM 700 C CA . ARG A 1 96 ? -5.954 -14.547 -5.738 1.00 95.31 96 ARG A CA 1
ATOM 701 C C . ARG A 1 96 ? -4.855 -14.254 -4.722 1.00 95.31 96 ARG A C 1
ATOM 703 O O . ARG A 1 96 ? -4.730 -14.892 -3.683 1.00 95.31 96 ARG A O 1
ATOM 710 N N . CYS A 1 97 ? -4.060 -13.232 -5.008 1.00 96.62 97 CYS A N 1
ATOM 711 C CA . CYS A 1 97 ? -3.158 -12.640 -4.030 1.00 96.62 97 CYS A CA 1
ATOM 712 C C . CYS A 1 97 ? -3.783 -11.385 -3.470 1.00 96.62 97 CYS A C 1
ATOM 714 O O . CYS A 1 97 ? -3.760 -10.324 -4.095 1.00 96.62 97 CYS A O 1
ATOM 716 N N . LEU A 1 98 ? -4.346 -11.553 -2.285 1.00 97.38 98 LEU A N 1
ATOM 717 C CA . LEU A 1 98 ? -4.962 -10.484 -1.530 1.00 97.38 98 LEU A CA 1
ATOM 718 C C . LEU A 1 98 ? -3.924 -9.914 -0.571 1.00 97.38 98 LEU A C 1
ATOM 720 O O . LEU A 1 98 ? -3.202 -10.672 0.071 1.00 97.38 98 LEU A O 1
ATOM 724 N N . ILE A 1 99 ? -3.836 -8.595 -0.477 1.00 97.94 99 ILE A N 1
ATOM 725 C CA . ILE A 1 99 ? -3.034 -7.920 0.546 1.00 97.94 99 ILE A CA 1
ATOM 726 C C . ILE A 1 99 ? -3.901 -6.927 1.303 1.00 97.94 99 ILE A C 1
ATOM 728 O O . ILE A 1 99 ? -4.847 -6.378 0.739 1.00 97.94 99 ILE A O 1
ATOM 732 N N . THR A 1 100 ? -3.544 -6.655 2.551 1.00 98.44 100 THR A N 1
ATOM 733 C CA . THR A 1 100 ? -4.179 -5.596 3.339 1.00 98.44 100 THR A CA 1
ATOM 734 C C . THR A 1 100 ? -3.280 -4.367 3.365 1.00 98.44 100 THR A C 1
ATOM 736 O O . THR A 1 100 ? -2.077 -4.480 3.591 1.00 98.44 100 THR A O 1
ATOM 739 N N . VAL A 1 101 ? -3.847 -3.186 3.119 1.00 97.75 101 VAL A N 1
ATOM 740 C CA . VAL A 1 101 ? -3.170 -1.900 3.326 1.00 97.75 101 VAL A CA 1
ATOM 741 C C . VAL A 1 101 ? -4.143 -0.948 4.003 1.00 97.75 101 VAL A C 1
ATOM 743 O O . VAL A 1 101 ? -5.203 -0.645 3.456 1.00 97.75 101 VAL A O 1
ATOM 746 N N . LYS A 1 102 ? -3.781 -0.473 5.198 1.00 96.31 102 LYS A N 1
ATOM 747 C CA . LYS A 1 102 ? -4.605 0.404 6.046 1.00 96.31 102 LYS A CA 1
ATOM 748 C C . LYS A 1 102 ? -6.013 -0.157 6.283 1.00 96.31 102 LYS A C 1
ATOM 750 O O . LYS A 1 102 ? -7.003 0.550 6.129 1.00 96.31 102 LYS A O 1
ATOM 755 N N . GLY A 1 103 ? -6.092 -1.452 6.595 1.00 96.31 103 GLY A N 1
ATOM 756 C CA . GLY A 1 103 ? -7.349 -2.154 6.885 1.00 96.31 103 GLY A CA 1
ATOM 757 C C . GLY A 1 103 ? -8.224 -2.473 5.667 1.00 96.31 103 GLY A C 1
ATOM 758 O O . GLY A 1 103 ? -9.231 -3.152 5.814 1.00 96.31 103 GLY A O 1
ATOM 759 N N . SER A 1 104 ? -7.850 -2.028 4.464 1.00 97.25 104 SER A N 1
ATOM 760 C CA . SER A 1 104 ? -8.556 -2.356 3.220 1.00 97.25 104 SER A CA 1
ATOM 761 C C . SER A 1 104 ? -7.851 -3.485 2.473 1.00 97.25 104 SER A C 1
ATOM 763 O O . SER A 1 104 ? -6.619 -3.499 2.405 1.00 97.25 104 SER A O 1
ATOM 765 N N . GLN A 1 105 ? -8.617 -4.408 1.890 1.00 97.81 105 GLN A N 1
ATOM 766 C CA . GLN A 1 105 ? -8.079 -5.541 1.138 1.00 97.81 105 GLN A CA 1
ATOM 767 C C . GLN A 1 105 ? -8.043 -5.247 -0.366 1.00 97.81 105 GLN A C 1
ATOM 769 O O . GLN A 1 105 ? -9.011 -4.748 -0.935 1.00 97.81 105 GLN A O 1
ATOM 774 N N . TYR A 1 106 ? -6.935 -5.586 -1.021 1.00 97.69 106 TYR A N 1
ATOM 775 C CA . TYR A 1 106 ? -6.731 -5.371 -2.452 1.00 97.69 106 TYR A CA 1
ATOM 776 C C . TYR A 1 106 ? -6.326 -6.670 -3.147 1.00 97.69 106 TYR A C 1
ATOM 778 O O . TYR A 1 106 ? -5.409 -7.356 -2.691 1.00 97.69 106 TYR A O 1
ATOM 786 N N . ASP A 1 107 ? -6.954 -6.972 -4.282 1.00 97.81 107 ASP A N 1
ATOM 787 C CA . ASP A 1 107 ? -6.538 -8.048 -5.177 1.00 97.81 107 ASP A CA 1
ATOM 788 C C . ASP A 1 107 ? -5.444 -7.556 -6.128 1.00 97.81 107 ASP A C 1
ATOM 790 O O . ASP A 1 107 ? -5.682 -6.913 -7.153 1.00 97.81 107 ASP A O 1
ATOM 794 N N . VAL A 1 108 ? -4.203 -7.901 -5.801 1.00 97.50 108 VAL A N 1
ATOM 795 C CA . VAL A 1 108 ? -3.023 -7.513 -6.579 1.00 97.50 108 VAL A CA 1
ATOM 796 C C . VAL A 1 108 ? -2.597 -8.586 -7.577 1.00 97.50 108 VAL A C 1
ATOM 798 O O . VAL A 1 108 ? -1.511 -8.495 -8.152 1.00 97.50 108 VAL A O 1
ATOM 801 N N . THR A 1 109 ? -3.439 -9.592 -7.840 1.00 96.88 109 THR A N 1
ATOM 802 C CA . THR A 1 109 ? -3.086 -10.752 -8.673 1.00 96.88 109 THR A CA 1
ATOM 803 C C . THR A 1 109 ? -2.527 -10.350 -10.029 1.00 96.88 109 THR A C 1
ATOM 805 O O . THR A 1 109 ? -1.446 -10.809 -10.401 1.00 96.88 109 THR A O 1
ATOM 808 N N . ALA A 1 110 ? -3.215 -9.452 -10.735 1.00 94.88 110 ALA A N 1
ATOM 809 C CA . ALA A 1 110 ? -2.759 -8.930 -12.019 1.00 94.88 110 ALA A CA 1
ATOM 810 C C . ALA A 1 110 ? -1.736 -7.791 -11.873 1.00 94.88 110 ALA A C 1
ATOM 812 O O . ALA A 1 110 ? -0.878 -7.609 -12.740 1.00 94.88 110 ALA A O 1
ATOM 813 N N . TYR A 1 111 ? -1.820 -7.007 -10.793 1.00 96.62 111 TYR A N 1
ATOM 814 C CA . TYR A 1 111 ? -0.982 -5.823 -10.613 1.00 96.62 111 TYR A CA 1
ATOM 815 C C . TYR A 1 111 ? 0.466 -6.159 -10.264 1.00 96.62 111 TYR A C 1
ATOM 817 O O . TYR A 1 111 ? 1.364 -5.441 -10.695 1.00 96.62 111 TYR A O 1
ATOM 825 N N . ARG A 1 112 ? 0.716 -7.268 -9.563 1.00 95.75 112 ARG A N 1
ATOM 826 C CA . ARG A 1 112 ? 2.050 -7.612 -9.058 1.00 95.75 112 ARG A CA 1
ATOM 827 C C . ARG A 1 112 ? 3.154 -7.644 -10.122 1.00 95.75 112 ARG A C 1
ATOM 829 O O . ARG A 1 112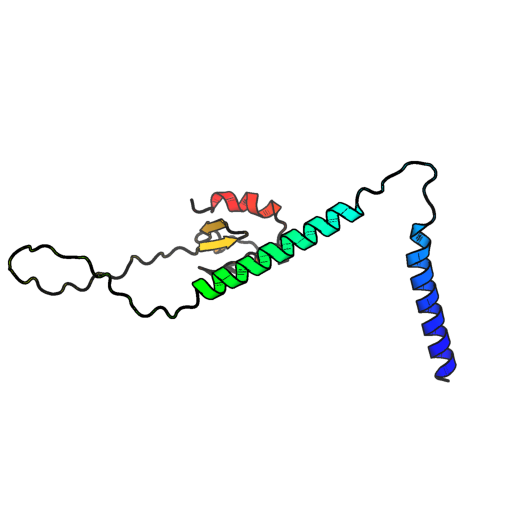 ? 4.277 -7.245 -9.855 1.00 95.75 112 ARG A O 1
ATOM 836 N N . LYS A 1 113 ? 2.811 -8.022 -11.360 1.00 94.50 113 LYS A N 1
ATOM 837 C CA . LYS A 1 113 ? 3.737 -8.065 -12.511 1.00 94.50 113 LYS A CA 1
ATOM 838 C C . LYS A 1 113 ? 3.999 -6.697 -13.150 1.00 94.50 113 LYS A C 1
ATOM 840 O O . LYS A 1 113 ? 4.896 -6.568 -13.973 1.00 94.50 113 LYS A O 1
ATOM 845 N N . ARG A 1 114 ? 3.175 -5.701 -12.827 1.00 95.31 114 ARG A N 1
ATOM 846 C CA . ARG A 1 114 ? 3.217 -4.335 -13.373 1.00 95.31 114 ARG A CA 1
ATOM 847 C C . ARG A 1 114 ? 3.684 -3.309 -12.345 1.00 95.31 114 ARG A C 1
ATOM 849 O O . ARG A 1 114 ? 3.872 -2.148 -12.693 1.00 95.31 114 ARG A O 1
ATOM 856 N N . HIS A 1 115 ? 3.809 -3.712 -11.084 1.00 96.19 115 HIS A N 1
ATOM 857 C CA . HIS A 1 115 ? 4.276 -2.838 -10.026 1.00 96.19 115 HIS A CA 1
ATOM 858 C C . HIS A 1 115 ? 5.728 -2.409 -10.311 1.00 96.19 115 HIS A C 1
ATOM 860 O O . HIS A 1 115 ? 6.560 -3.277 -10.580 1.00 96.19 115 HIS A O 1
ATOM 866 N N . PRO A 1 116 ? 6.063 -1.105 -10.248 1.00 96.75 116 PRO A N 1
ATOM 867 C CA . PRO A 1 116 ? 7.407 -0.622 -10.577 1.00 96.75 116 PRO A CA 1
ATOM 868 C C . PRO A 1 116 ? 8.534 -1.246 -9.744 1.00 96.75 116 PRO A C 1
ATOM 870 O O . PRO A 1 116 ? 9.646 -1.387 -10.239 1.00 96.75 116 PRO A O 1
ATOM 873 N N . GLY A 1 117 ? 8.248 -1.650 -8.501 1.00 95.00 117 GLY A N 1
ATOM 874 C CA . GLY A 1 117 ? 9.198 -2.359 -7.635 1.00 95.00 117 GLY A CA 1
ATOM 875 C C . GLY A 1 117 ? 9.302 -3.866 -7.899 1.00 95.00 117 GLY A C 1
ATOM 876 O O . GLY A 1 117 ? 9.938 -4.568 -7.121 1.00 95.00 117 GLY A O 1
ATOM 877 N N . GLY A 1 118 ? 8.651 -4.378 -8.946 1.00 96.44 118 GLY A N 1
ATOM 878 C CA . GLY A 1 118 ? 8.505 -5.808 -9.197 1.00 96.44 118 GLY A CA 1
ATOM 879 C C . GLY A 1 118 ? 7.479 -6.478 -8.279 1.00 96.44 118 GLY A C 1
ATOM 880 O O . GLY A 1 118 ? 6.720 -5.815 -7.559 1.00 96.44 118 GLY A O 1
ATOM 881 N N . ASP A 1 119 ? 7.462 -7.812 -8.318 1.00 97.06 119 ASP A N 1
ATOM 882 C CA . ASP A 1 119 ? 6.585 -8.628 -7.480 1.00 97.06 119 ASP A CA 1
ATOM 883 C C . ASP A 1 119 ? 7.147 -8.738 -6.056 1.00 97.06 119 ASP A C 1
ATOM 885 O O . ASP A 1 119 ? 7.916 -9.637 -5.724 1.00 97.06 119 ASP A O 1
ATOM 889 N N . ILE A 1 120 ? 6.782 -7.761 -5.228 1.00 96.25 120 ILE A N 1
ATOM 890 C CA . ILE A 1 120 ? 7.154 -7.666 -3.808 1.00 96.25 120 ILE A CA 1
ATOM 891 C C . ILE A 1 120 ? 6.004 -8.058 -2.869 1.00 96.25 120 ILE A C 1
ATOM 893 O O . ILE A 1 120 ? 6.086 -7.862 -1.655 1.00 96.25 120 ILE A O 1
ATOM 897 N N . PHE A 1 121 ? 4.890 -8.538 -3.423 1.00 97.25 121 PHE A N 1
ATOM 898 C CA . PHE A 1 121 ? 3.653 -8.727 -2.678 1.00 97.25 121 PHE A CA 1
ATOM 899 C C . PHE A 1 121 ? 3.683 -10.038 -1.894 1.00 97.25 121 PHE A C 1
ATOM 901 O O . PHE A 1 121 ? 3.942 -11.107 -2.445 1.00 97.25 121 PHE A O 1
ATOM 908 N N . LYS A 1 122 ? 3.352 -9.967 -0.603 1.00 97.25 122 LYS A N 1
ATOM 909 C CA . LYS A 1 122 ? 3.139 -11.145 0.245 1.00 97.25 122 LYS A CA 1
ATOM 910 C C . LYS A 1 122 ? 1.645 -11.422 0.356 1.00 97.25 122 LYS A C 1
ATOM 912 O O . LYS A 1 122 ? 0.936 -10.736 1.087 1.00 97.25 122 LYS A O 1
ATOM 917 N N . CYS A 1 123 ? 1.165 -12.403 -0.401 1.00 96.31 123 CYS A N 1
ATOM 918 C CA . CYS A 1 123 ? -0.251 -12.764 -0.427 1.00 96.31 123 CYS A CA 1
ATOM 919 C C . CYS A 1 123 ? -0.747 -13.184 0.964 1.00 96.31 123 CYS A C 1
ATOM 921 O O . CYS A 1 123 ? -0.040 -13.868 1.700 1.00 96.31 123 CYS A O 1
ATOM 923 N N . GLY A 1 124 ? -1.956 -12.758 1.322 1.00 95.62 124 GLY A N 1
ATOM 924 C CA . GLY A 1 124 ? -2.579 -12.996 2.623 1.00 95.62 124 GLY A CA 1
ATOM 925 C C . GLY A 1 124 ? -2.008 -12.160 3.771 1.00 95.62 124 GLY A C 1
ATOM 926 O O . GLY A 1 124 ? -2.353 -12.418 4.917 1.00 95.62 124 GLY A O 1
ATOM 927 N N . SER A 1 125 ? -1.126 -11.191 3.498 1.00 96.88 125 SER A N 1
ATOM 928 C CA . SER A 1 125 ? -0.453 -10.397 4.537 1.00 96.88 125 SER A CA 1
ATOM 929 C C . SER A 1 125 ? -0.914 -8.939 4.564 1.00 96.88 125 SER A C 1
ATOM 931 O O . SER A 1 125 ? -1.314 -8.370 3.544 1.00 96.88 125 SER A O 1
ATOM 933 N N . ASP A 1 126 ? -0.778 -8.307 5.732 1.00 98.12 126 ASP A N 1
ATOM 934 C CA . ASP A 1 126 ? -0.824 -6.852 5.858 1.00 98.12 126 ASP A CA 1
ATOM 935 C C . ASP A 1 126 ? 0.517 -6.250 5.411 1.00 98.12 126 ASP A C 1
ATOM 937 O O . ASP A 1 126 ? 1.581 -6.540 5.958 1.00 98.12 126 ASP A O 1
ATOM 941 N N . MET A 1 127 ? 0.455 -5.427 4.371 1.00 97.94 127 MET A N 1
ATOM 942 C CA . MET A 1 127 ? 1.588 -4.766 3.733 1.00 97.94 127 MET A CA 1
ATOM 943 C C . MET A 1 127 ? 1.650 -3.270 4.079 1.00 97.94 127 MET A C 1
ATOM 945 O O . MET A 1 127 ? 2.374 -2.522 3.426 1.00 97.94 127 MET A O 1
ATOM 949 N N . THR A 1 128 ? 0.914 -2.804 5.094 1.00 98.31 128 THR A N 1
ATOM 950 C CA . THR A 1 128 ? 0.792 -1.380 5.450 1.00 98.31 128 THR A CA 1
ATOM 951 C C . THR A 1 128 ? 2.136 -0.728 5.757 1.00 98.31 128 THR A C 1
ATOM 953 O O . THR A 1 128 ? 2.402 0.352 5.232 1.00 98.31 128 THR A O 1
ATOM 956 N N . SER A 1 129 ? 2.997 -1.369 6.556 1.00 98.06 129 SER A N 1
ATOM 957 C CA . SER A 1 129 ? 4.331 -0.824 6.861 1.00 98.06 129 SER A CA 1
ATOM 958 C C . SER A 1 129 ? 5.164 -0.687 5.589 1.00 98.06 129 SER A C 1
ATOM 960 O O . SER A 1 129 ? 5.583 0.411 5.243 1.00 98.06 129 SER A O 1
ATOM 962 N N . ALA A 1 130 ? 5.291 -1.777 4.825 1.00 97.44 130 ALA A N 1
ATOM 963 C CA . ALA A 1 130 ? 6.046 -1.795 3.575 1.00 97.44 130 ALA A CA 1
ATOM 964 C C . ALA A 1 130 ? 5.511 -0.784 2.543 1.00 97.44 130 ALA A C 1
ATOM 966 O O . ALA A 1 130 ? 6.279 -0.196 1.784 1.00 97.44 130 ALA A O 1
ATOM 967 N N . PHE A 1 131 ? 4.195 -0.557 2.517 1.00 97.69 131 PHE A N 1
ATOM 968 C CA . PHE A 1 131 ? 3.591 0.485 1.699 1.00 97.69 131 PHE A CA 1
ATOM 969 C C . PHE A 1 131 ? 4.008 1.881 2.172 1.00 97.69 131 PHE A C 1
ATOM 971 O O . PHE A 1 131 ? 4.472 2.662 1.346 1.00 97.69 131 PHE A O 1
ATOM 978 N N . ASN A 1 132 ? 3.872 2.188 3.466 1.00 97.31 132 ASN A N 1
ATOM 979 C CA . ASN A 1 132 ? 4.193 3.505 4.028 1.00 97.31 132 ASN A CA 1
ATOM 980 C C . ASN A 1 132 ? 5.687 3.852 3.911 1.00 97.31 132 ASN A C 1
ATOM 982 O O . ASN A 1 132 ? 6.018 5.022 3.743 1.00 97.31 132 ASN A O 1
ATOM 986 N N . ASP A 1 133 ? 6.569 2.850 3.949 1.00 98.06 133 ASP A N 1
ATOM 987 C CA . ASP A 1 133 ? 8.018 3.042 3.811 1.00 98.06 133 ASP A CA 1
ATOM 988 C C . ASP A 1 133 ? 8.423 3.512 2.404 1.00 98.06 133 ASP A C 1
ATOM 990 O O . ASP A 1 133 ? 9.480 4.115 2.231 1.00 98.06 133 ASP A O 1
ATOM 994 N N . GLN A 1 134 ? 7.606 3.220 1.386 1.00 97.62 134 GLN A N 1
ATOM 995 C CA . GLN A 1 134 ? 7.934 3.466 -0.026 1.00 97.62 134 GLN A CA 1
ATOM 996 C C . GLN A 1 134 ? 6.959 4.424 -0.722 1.00 97.62 134 GLN A C 1
ATOM 998 O O . GLN A 1 134 ? 7.273 4.984 -1.773 1.00 97.62 134 GLN A O 1
ATOM 1003 N N . HIS A 1 135 ? 5.766 4.624 -0.162 1.00 96.94 135 HIS A N 1
ATOM 1004 C CA . HIS A 1 135 ? 4.680 5.360 -0.794 1.00 96.94 135 HIS A CA 1
ATOM 1005 C C . HIS A 1 135 ? 3.970 6.274 0.200 1.00 96.94 135 HIS A C 1
ATOM 1007 O O . HIS A 1 135 ? 3.696 5.921 1.344 1.00 96.94 135 HIS A O 1
ATOM 1013 N N . SER A 1 136 ? 3.555 7.446 -0.279 1.00 95.50 136 SER A N 1
ATOM 1014 C CA . SER A 1 136 ? 2.629 8.294 0.468 1.00 95.50 136 SER A CA 1
ATOM 1015 C C . SER A 1 136 ? 1.204 7.724 0.436 1.00 95.50 136 SER A C 1
ATOM 1017 O O . SER A 1 136 ? 0.795 7.087 -0.541 1.00 95.50 136 SER A O 1
ATOM 1019 N N . SER A 1 137 ? 0.400 8.034 1.462 1.00 91.38 137 SER A N 1
ATOM 1020 C CA . SER A 1 137 ? -1.016 7.629 1.572 1.00 91.38 137 SER A CA 1
ATOM 1021 C C . SER A 1 137 ? -1.847 7.935 0.320 1.00 91.38 137 SER A C 1
ATOM 1023 O O . SER A 1 137 ? -2.741 7.170 -0.031 1.00 91.38 137 SER A O 1
ATOM 1025 N N . GLY A 1 138 ? -1.541 9.032 -0.384 1.00 93.62 138 GLY A N 1
ATOM 1026 C CA . GLY A 1 138 ? -2.245 9.428 -1.607 1.00 93.62 138 GLY A CA 1
ATOM 1027 C C . GLY A 1 138 ? -2.116 8.419 -2.753 1.00 93.62 138 GLY A C 1
ATOM 1028 O O . GLY A 1 138 ? -2.967 8.390 -3.642 1.00 93.62 138 GLY A O 1
ATOM 1029 N N . THR A 1 139 ? -1.105 7.547 -2.714 1.00 95.88 139 THR A N 1
ATOM 1030 C CA . THR A 1 139 ? -0.886 6.504 -3.726 1.00 95.88 139 THR A CA 1
ATOM 1031 C C . THR A 1 139 ? -2.009 5.461 -3.731 1.00 95.88 139 THR A C 1
ATOM 1033 O O . THR A 1 139 ? -2.297 4.895 -4.786 1.00 95.88 139 THR A O 1
ATOM 1036 N N . LEU A 1 140 ? -2.733 5.281 -2.615 1.00 94.44 140 LEU A N 1
ATOM 1037 C CA . LEU A 1 140 ? -3.873 4.357 -2.538 1.00 94.44 140 LEU A CA 1
ATOM 1038 C C . LEU A 1 140 ? -5.003 4.701 -3.514 1.00 94.44 140 LEU A C 1
ATOM 1040 O O . LEU A 1 140 ? -5.691 3.802 -3.985 1.00 94.44 140 LEU A O 1
ATOM 1044 N N . LYS A 1 141 ? -5.130 5.964 -3.941 1.00 96.19 141 LYS A N 1
ATOM 1045 C CA . LYS A 1 141 ? -6.107 6.346 -4.975 1.00 96.19 141 LYS A CA 1
ATOM 1046 C C . LYS A 1 141 ? -5.903 5.582 -6.289 1.00 96.19 141 LYS A C 1
ATOM 1048 O O . LYS A 1 141 ? -6.867 5.299 -6.988 1.00 96.19 141 LYS A O 1
ATOM 1053 N N . LYS A 1 142 ? -4.659 5.208 -6.613 1.00 94.44 142 LYS A N 1
ATOM 1054 C CA . LYS A 1 142 ? -4.327 4.392 -7.797 1.00 94.44 142 LYS A CA 1
ATOM 1055 C C . LYS A 1 142 ? -4.624 2.903 -7.584 1.00 94.44 142 LYS A C 1
ATOM 1057 O O . LYS A 1 142 ? -4.827 2.177 -8.558 1.00 94.44 142 LYS A O 1
ATOM 1062 N N . MET A 1 143 ? -4.650 2.470 -6.323 1.00 94.25 143 MET A N 1
ATOM 1063 C CA . MET A 1 143 ? -4.961 1.101 -5.909 1.00 94.25 143 MET A CA 1
ATOM 1064 C C . MET A 1 143 ? -6.463 0.832 -5.813 1.00 94.25 143 MET A C 1
ATOM 1066 O O . MET A 1 143 ? -6.853 -0.328 -5.796 1.00 94.25 143 MET A O 1
ATOM 1070 N N . GLN A 1 144 ? -7.304 1.871 -5.814 1.00 95.56 144 GLN A N 1
ATOM 1071 C CA . GLN A 1 144 ? -8.758 1.755 -5.660 1.00 95.56 144 GLN A CA 1
ATOM 1072 C C . GLN A 1 144 ? -9.408 0.769 -6.644 1.00 95.56 144 GLN A C 1
ATOM 1074 O O . GLN A 1 144 ? -10.344 0.068 -6.284 1.00 95.56 144 GLN A O 1
ATOM 1079 N N . GLN A 1 145 ? -8.884 0.675 -7.869 1.00 95.62 145 GLN A N 1
ATOM 1080 C CA . GLN A 1 145 ? -9.358 -0.267 -8.894 1.00 95.62 145 GLN A CA 1
ATOM 1081 C C . GLN A 1 145 ? -9.151 -1.751 -8.535 1.00 95.62 145 GLN A C 1
ATOM 1083 O O . GLN A 1 145 ? -9.699 -2.619 -9.203 1.00 95.62 145 GLN A O 1
ATOM 1088 N N . TYR A 1 146 ? -8.324 -2.038 -7.529 1.00 96.31 146 TYR A N 1
ATOM 1089 C CA . TYR A 1 146 ? -8.019 -3.381 -7.039 1.00 96.31 146 TYR A CA 1
ATOM 1090 C C . TYR A 1 146 ? -8.681 -3.671 -5.689 1.00 96.31 146 TYR A C 1
ATOM 1092 O O . TYR A 1 146 ? -8.431 -4.731 -5.123 1.00 96.31 146 TYR A O 1
ATOM 1100 N N . LEU A 1 147 ? -9.459 -2.734 -5.136 1.00 96.94 147 LEU A N 1
ATOM 1101 C CA . LEU A 1 147 ? -10.135 -2.925 -3.856 1.00 96.94 147 LEU A CA 1
ATOM 1102 C C . LEU A 1 147 ? -11.123 -4.097 -3.957 1.00 96.94 147 LEU A C 1
ATOM 1104 O O . LEU A 1 147 ? -11.879 -4.196 -4.924 1.00 96.94 147 LEU A O 1
ATOM 1108 N N . VAL A 1 148 ? -11.102 -4.975 -2.957 1.00 95.56 148 VAL A N 1
ATOM 1109 C CA . VAL A 1 148 ? -12.076 -6.059 -2.806 1.00 95.56 148 VAL A CA 1
ATOM 1110 C C . VAL A 1 148 ? -13.232 -5.541 -1.950 1.00 95.56 148 VAL A C 1
ATOM 1112 O O . VAL A 1 148 ? -12.995 -5.077 -0.835 1.00 95.56 148 VAL A O 1
ATOM 1115 N N . ASN A 1 149 ? -14.451 -5.596 -2.494 1.00 80.12 149 ASN A N 1
ATOM 1116 C CA . ASN A 1 149 ? -15.695 -5.244 -1.800 1.00 80.12 149 ASN A CA 1
ATOM 1117 C C . ASN A 1 149 ? -16.325 -6.463 -1.129 1.00 80.12 149 ASN A C 1
ATOM 1119 O O . ASN A 1 149 ? -16.237 -7.560 -1.730 1.00 80.12 149 ASN A O 1
#

Nearest PDB structures (foldseek):
  2i89-assembly5_B  TM=8.938E-01  e=4.975E-04  Rattus norvegicus
  1blv-assembly1_A  TM=7.890E-01  e=9.398E-03  Rattus norvegicus
  6o9l-assembly1_Q  TM=1.575E-01  e=8.367E+00  Homo sapiens

Foldseek 3Di:
DVVVVVVVVVVVVVVVVCCVVVVPPPDDDDDDDDPDDPVVVVVVVVVVVVVVVVVVVVVVVPPDPPDPDDDDDDDDDDDDDDDDDDDDDPDDDDPFQWEAAPNWIFGCRVVQCVPPVHNPGDGPYHCHVVCVVPHDPVCCVVRPVGTDD

Radius of gyration: 30.48 Å; Cα contacts (8 Å, |Δi|>4): 66; chains: 1; bounding box: 82×87×43 Å